Protein AF-A0A8J3ZF86-F1 (afdb_monomer_lite)

Foldseek 3Di:
DDADPVRWDWDFDADPVRHTAKIFTRDDPNDGPKMWGFDADPVRDTQWIAIPVPGIDGPDDD

Organism: NCBI:txid175570

Sequence (62 aa):
MRTSARGKVTTFQFDDLDRLTLVRYGVTGSTAESQVAYGYDAGNRIRTVTDSTAGTVTPATN

Radius of gyration: 13.22 Å; chains: 1; bounding box: 25×23×39 Å

Structure (mmCIF, N/CA/C/O backbone):
data_AF-A0A8J3ZF86-F1
#
_entry.id   AF-A0A8J3ZF86-F1
#
loop_
_atom_site.group_PDB
_atom_site.id
_atom_site.type_symbol
_atom_site.label_atom_id
_atom_site.label_alt_id
_atom_site.label_comp_id
_atom_site.label_asym_id
_atom_site.label_entity_id
_atom_site.label_seq_id
_atom_site.pdbx_PDB_ins_code
_atom_site.Cartn_x
_atom_site.Cartn_y
_atom_site.Cartn_z
_atom_site.occupancy
_atom_site.B_iso_or_equiv
_atom_site.auth_seq_id
_atom_site.auth_comp_id
_atom_site.auth_asym_id
_atom_site.auth_atom_id
_atom_site.pdbx_PDB_model_num
ATOM 1 N N . MET A 1 1 ? -5.886 -4.064 -11.421 1.00 59.03 1 MET A N 1
ATOM 2 C CA . MET A 1 1 ? -4.476 -3.848 -11.822 1.00 59.03 1 MET A CA 1
ATOM 3 C C . MET A 1 1 ? -4.440 -2.709 -12.828 1.00 59.03 1 MET A C 1
ATOM 5 O O . MET A 1 1 ? -5.183 -2.780 -13.799 1.00 59.03 1 MET A O 1
ATOM 9 N N . ARG A 1 2 ? -3.651 -1.652 -12.597 1.00 65.56 2 ARG A N 1
ATOM 10 C CA . ARG A 1 2 ? -3.462 -0.570 -13.583 1.00 65.56 2 ARG A CA 1
ATOM 11 C C . ARG A 1 2 ? -2.000 -0.549 -14.010 1.00 65.56 2 ARG A C 1
ATOM 13 O O . ARG A 1 2 ? -1.127 -0.378 -13.166 1.00 65.56 2 ARG A O 1
ATOM 20 N N . THR A 1 3 ? -1.749 -0.731 -15.300 1.00 61.44 3 THR A N 1
ATOM 21 C CA . THR A 1 3 ? -0.403 -0.726 -15.886 1.00 61.44 3 THR A CA 1
ATOM 22 C C . THR A 1 3 ? -0.162 0.622 -16.557 1.00 61.44 3 THR A C 1
ATOM 24 O O . THR A 1 3 ? -0.993 1.080 -17.339 1.00 61.44 3 THR A O 1
ATOM 27 N N . SER A 1 4 ? 0.950 1.285 -16.241 1.00 63.38 4 SER A N 1
ATOM 28 C CA . SER A 1 4 ? 1.403 2.472 -16.974 1.00 63.38 4 SER A CA 1
ATOM 29 C C . SER A 1 4 ? 2.204 2.062 -18.214 1.00 63.38 4 SER A C 1
ATOM 31 O O . SER A 1 4 ? 2.775 0.972 -18.259 1.00 63.38 4 SER A O 1
ATOM 33 N N . ALA A 1 5 ? 2.322 2.960 -19.196 1.00 61.69 5 ALA A N 1
ATOM 34 C CA . ALA A 1 5 ? 3.050 2.721 -20.449 1.00 61.69 5 ALA A CA 1
ATOM 35 C C . ALA A 1 5 ? 4.540 2.335 -20.275 1.00 61.69 5 ALA A C 1
ATOM 37 O O . ALA A 1 5 ? 5.174 1.907 -21.231 1.00 61.69 5 ALA A O 1
ATOM 38 N N . ARG A 1 6 ? 5.102 2.451 -19.062 1.00 69.94 6 ARG A N 1
ATOM 39 C CA . ARG A 1 6 ? 6.482 2.058 -18.721 1.00 69.94 6 ARG A CA 1
ATOM 40 C C . ARG A 1 6 ? 6.599 0.654 -18.106 1.00 69.94 6 ARG A C 1
ATOM 42 O O . ARG A 1 6 ? 7.618 0.345 -17.501 1.00 69.94 6 ARG A O 1
ATOM 49 N N . GLY A 1 7 ? 5.552 -0.173 -18.172 1.00 74.00 7 GLY A N 1
ATOM 50 C CA . GLY A 1 7 ? 5.540 -1.514 -17.562 1.00 74.00 7 GLY A CA 1
ATOM 51 C C . GLY A 1 7 ? 5.454 -1.509 -16.030 1.00 74.00 7 GLY A C 1
ATOM 52 O O . GLY A 1 7 ? 5.514 -2.560 -15.402 1.00 74.00 7 GLY A O 1
ATOM 53 N N . LYS A 1 8 ? 5.284 -0.328 -15.426 1.00 83.56 8 LYS A N 1
ATOM 54 C CA . LYS A 1 8 ? 5.070 -0.153 -13.988 1.00 83.56 8 LYS A CA 1
ATOM 55 C C . LYS A 1 8 ? 3.605 -0.360 -13.657 1.00 83.56 8 LYS A C 1
ATOM 57 O O . LYS A 1 8 ? 2.743 0.233 -14.314 1.00 83.56 8 LYS A O 1
ATOM 62 N N . VAL A 1 9 ? 3.339 -1.157 -12.631 1.00 89.00 9 VAL A N 1
ATOM 63 C CA . VAL A 1 9 ? 1.985 -1.548 -12.237 1.00 89.00 9 VAL A CA 1
ATOM 64 C C . VAL A 1 9 ? 1.648 -1.009 -10.851 1.00 89.00 9 VAL A C 1
ATOM 66 O O . VAL A 1 9 ? 2.486 -1.013 -9.952 1.00 89.00 9 VAL A O 1
ATOM 69 N N . THR A 1 10 ? 0.400 -0.585 -10.664 1.00 92.19 10 THR A N 1
ATOM 70 C CA . THR A 1 10 ? -0.177 -0.401 -9.329 1.00 92.19 10 THR A CA 1
ATOM 71 C C . THR A 1 10 ? -1.019 -1.619 -8.965 1.00 92.19 10 THR A C 1
ATOM 73 O O . THR A 1 10 ? -1.915 -2.021 -9.723 1.00 92.19 10 THR A O 1
ATOM 76 N N . THR A 1 11 ? -0.727 -2.204 -7.805 1.00 93.62 11 THR A N 1
ATOM 77 C CA . THR A 1 11 ? -1.454 -3.358 -7.257 1.00 93.62 11 THR A CA 1
ATOM 78 C C . THR A 1 11 ? -2.156 -2.979 -5.959 1.00 93.62 11 THR A C 1
ATOM 80 O O . THR A 1 11 ? -1.668 -2.127 -5.219 1.00 93.62 11 THR A O 1
ATOM 83 N N . PHE A 1 12 ? -3.304 -3.608 -5.725 1.00 94.69 12 PHE A N 1
ATOM 84 C CA . PHE A 1 12 ? -4.177 -3.378 -4.580 1.00 94.69 12 PHE A CA 1
ATOM 85 C C . PHE A 1 12 ? -4.451 -4.729 -3.922 1.00 94.69 12 PHE A C 1
ATOM 87 O O . PHE A 1 12 ? -4.660 -5.711 -4.638 1.00 94.69 12 PHE A O 1
ATOM 94 N N . GLN A 1 13 ? -4.431 -4.775 -2.596 1.00 95.81 13 GLN A N 1
ATOM 95 C CA . GLN A 1 13 ? -4.818 -5.945 -1.811 1.00 95.81 13 GLN A CA 1
ATOM 96 C C . GLN A 1 13 ? -5.923 -5.559 -0.841 1.00 95.81 13 GLN A C 1
ATOM 98 O O . GLN A 1 13 ? -5.913 -4.454 -0.296 1.00 95.81 13 GLN A O 1
ATOM 103 N N . PHE A 1 14 ? -6.856 -6.482 -0.650 1.00 95.75 14 PHE A N 1
ATOM 104 C CA . PHE A 1 14 ? -8.019 -6.307 0.203 1.00 95.75 14 PHE A CA 1
ATOM 105 C C . PHE A 1 14 ? -8.045 -7.410 1.263 1.00 95.75 14 PHE A C 1
ATOM 107 O O . PHE A 1 14 ? -7.473 -8.479 1.041 1.00 95.75 14 PHE A O 1
ATOM 114 N N . ASP A 1 15 ? -8.642 -7.132 2.419 1.00 94.31 15 ASP A N 1
ATOM 115 C CA . ASP A 1 15 ? -8.979 -8.169 3.399 1.00 94.31 15 ASP A CA 1
ATOM 116 C C . ASP A 1 15 ? -10.310 -8.863 3.061 1.00 94.31 15 ASP A C 1
ATOM 118 O O . ASP A 1 15 ? -10.982 -8.506 2.094 1.00 94.31 15 ASP A O 1
ATOM 122 N N . ASP A 1 16 ? -10.704 -9.843 3.878 1.00 94.44 16 ASP A N 1
ATOM 123 C CA . ASP A 1 16 ? -11.945 -10.619 3.706 1.00 94.44 16 ASP A CA 1
ATOM 124 C C . ASP A 1 16 ? -13.230 -9.773 3.825 1.00 94.44 16 ASP A C 1
ATOM 126 O O . ASP A 1 16 ? -14.324 -10.260 3.548 1.00 94.44 16 ASP A O 1
ATOM 130 N N . LEU A 1 17 ? -13.112 -8.512 4.259 1.00 95.00 17 LEU A N 1
ATOM 131 C CA . LEU A 1 17 ? -14.205 -7.543 4.366 1.00 95.00 17 LEU A CA 1
ATOM 132 C C . LEU A 1 17 ? -14.202 -6.542 3.194 1.00 95.00 17 LEU A C 1
ATOM 134 O O . LEU A 1 17 ? -14.837 -5.491 3.291 1.00 95.00 17 LEU A O 1
ATOM 138 N N . ASP A 1 18 ? -13.468 -6.839 2.116 1.00 94.88 18 ASP A N 1
ATOM 139 C CA . ASP A 1 18 ? -13.283 -5.990 0.933 1.00 94.88 18 ASP A CA 1
ATOM 140 C C . ASP A 1 18 ? -12.662 -4.612 1.236 1.00 94.88 18 ASP A C 1
ATOM 142 O O . ASP A 1 18 ? -12.857 -3.631 0.508 1.00 94.88 18 ASP A O 1
ATOM 146 N N . ARG A 1 19 ? -11.866 -4.504 2.306 1.00 95.25 19 ARG A N 1
ATOM 147 C CA . ARG A 1 19 ? -11.202 -3.249 2.688 1.00 95.25 19 ARG A CA 1
ATOM 148 C C . ARG A 1 19 ? -9.779 -3.214 2.173 1.00 95.25 19 ARG A C 1
ATOM 150 O O . ARG A 1 19 ? -9.048 -4.191 2.282 1.00 95.25 19 ARG A O 1
ATOM 157 N N . LEU A 1 20 ? -9.360 -2.070 1.637 1.00 95.69 20 LEU A N 1
ATOM 158 C CA . LEU A 1 20 ? -8.036 -1.893 1.040 1.00 95.69 20 LEU A CA 1
ATOM 159 C C . LEU A 1 20 ? -6.932 -1.926 2.104 1.00 95.69 20 LEU A C 1
ATOM 161 O O . LEU A 1 20 ? -6.747 -0.953 2.821 1.00 95.69 20 LEU A O 1
ATOM 165 N N . THR A 1 21 ? -6.141 -2.992 2.164 1.00 96.75 21 THR A N 1
ATOM 166 C CA . THR A 1 21 ? -5.070 -3.156 3.163 1.00 96.75 21 THR A CA 1
ATOM 167 C C . THR A 1 21 ? -3.689 -2.777 2.645 1.00 96.75 21 THR A C 1
ATOM 169 O O . THR A 1 21 ? -2.836 -2.370 3.433 1.00 96.75 21 THR A O 1
ATOM 172 N N . LEU A 1 22 ? -3.450 -2.867 1.332 1.00 96.38 22 LEU A N 1
ATOM 173 C CA . LEU A 1 22 ? -2.158 -2.523 0.736 1.00 96.38 22 LEU A CA 1
ATOM 174 C C . LEU A 1 22 ? -2.309 -1.953 -0.673 1.00 96.38 22 LEU A C 1
ATOM 176 O O . LEU A 1 22 ? -2.971 -2.535 -1.533 1.00 96.38 22 LEU A O 1
ATOM 180 N N . VAL A 1 23 ? -1.595 -0.861 -0.934 1.00 96.31 23 VAL A N 1
ATOM 181 C CA . VAL A 1 23 ? -1.335 -0.346 -2.280 1.00 96.31 23 VAL A CA 1
ATOM 182 C C . VAL A 1 23 ? 0.158 -0.417 -2.543 1.00 96.31 23 VAL A C 1
ATOM 184 O O . VAL A 1 23 ? 0.947 0.067 -1.739 1.00 96.31 23 VAL A O 1
ATOM 187 N N . ARG A 1 24 ? 0.559 -0.988 -3.681 1.00 95.19 24 ARG A N 1
ATOM 188 C CA . ARG A 1 24 ? 1.961 -0.996 -4.128 1.00 95.19 24 ARG A CA 1
ATOM 189 C C . ARG A 1 24 ? 2.074 -0.262 -5.452 1.00 95.19 24 ARG A C 1
ATOM 191 O O . ARG A 1 24 ? 1.352 -0.596 -6.396 1.00 95.19 24 ARG A O 1
ATOM 198 N N . TYR A 1 25 ? 2.990 0.694 -5.526 1.00 93.38 25 TYR A N 1
ATOM 199 C CA . TYR A 1 25 ? 3.260 1.514 -6.701 1.00 93.38 25 TYR A CA 1
ATOM 200 C C . TYR A 1 25 ? 4.557 1.084 -7.384 1.00 93.38 25 TYR A C 1
ATOM 202 O O . TYR A 1 25 ? 5.475 0.551 -6.756 1.00 93.38 25 TYR A O 1
ATOM 210 N N . GLY A 1 26 ? 4.636 1.311 -8.695 1.00 92.62 26 GLY A N 1
ATOM 211 C CA . GLY A 1 26 ? 5.859 1.041 -9.451 1.00 92.62 26 GLY A CA 1
ATOM 212 C C . GLY A 1 26 ? 6.206 -0.446 -9.568 1.00 92.62 26 GLY A C 1
ATOM 213 O O . GLY A 1 26 ? 7.363 -0.788 -9.811 1.00 92.62 26 GLY A O 1
ATOM 214 N N . VAL A 1 27 ? 5.231 -1.344 -9.387 1.00 92.31 27 VAL A N 1
ATOM 215 C CA . VAL A 1 27 ? 5.486 -2.784 -9.322 1.00 92.31 27 VAL A CA 1
ATOM 216 C C . VAL A 1 27 ? 6.089 -3.270 -10.636 1.00 92.31 27 VAL A C 1
ATOM 218 O O . VAL A 1 27 ? 5.536 -3.024 -11.709 1.00 92.31 27 VAL A O 1
ATOM 221 N N . THR A 1 28 ? 7.237 -3.939 -10.532 1.00 89.94 28 THR A N 1
ATOM 222 C CA . THR A 1 28 ? 7.961 -4.592 -11.628 1.00 89.94 28 THR A CA 1
ATOM 223 C C . THR A 1 28 ? 8.364 -5.986 -11.152 1.00 89.94 28 THR A C 1
ATOM 225 O O . THR A 1 28 ? 9.202 -6.121 -10.260 1.00 89.94 28 THR A O 1
ATOM 228 N N . GLY A 1 29 ? 7.731 -7.030 -11.693 1.00 85.44 29 GLY A N 1
ATOM 229 C CA . GLY A 1 29 ? 7.845 -8.379 -11.131 1.00 85.44 29 GLY A CA 1
ATOM 230 C C . GLY A 1 29 ? 7.335 -8.414 -9.685 1.00 85.44 29 GLY A C 1
ATOM 231 O O . GLY A 1 29 ? 6.199 -8.026 -9.421 1.00 85.44 29 GLY A O 1
ATOM 232 N N . SER A 1 30 ? 8.190 -8.836 -8.751 1.00 83.75 30 SER A N 1
ATOM 233 C CA . SER A 1 30 ? 7.862 -8.917 -7.318 1.00 83.75 30 SER A CA 1
ATOM 234 C C . SER A 1 30 ? 8.228 -7.664 -6.516 1.00 83.75 30 SER A C 1
ATOM 236 O O . SER A 1 30 ? 7.882 -7.584 -5.335 1.00 83.75 30 SER A O 1
ATOM 238 N N . THR A 1 31 ? 8.896 -6.681 -7.124 1.00 88.75 31 THR A N 1
ATOM 239 C CA . THR A 1 31 ? 9.419 -5.487 -6.439 1.00 88.75 31 THR A CA 1
ATOM 240 C C . THR A 1 31 ? 8.496 -4.295 -6.650 1.00 88.75 31 THR A C 1
ATOM 242 O O . THR A 1 31 ? 8.028 -4.074 -7.763 1.00 88.75 31 THR A O 1
ATOM 245 N N . ALA A 1 32 ? 8.250 -3.521 -5.593 1.00 93.06 32 ALA A N 1
ATOM 246 C CA . ALA A 1 32 ? 7.528 -2.250 -5.646 1.00 93.06 32 ALA A CA 1
ATOM 247 C C . ALA A 1 32 ? 8.486 -1.093 -5.343 1.00 93.06 32 ALA A C 1
ATOM 249 O O . ALA A 1 32 ? 9.421 -1.270 -4.567 1.00 93.06 32 ALA A O 1
ATOM 250 N N . GLU A 1 33 ? 8.249 0.071 -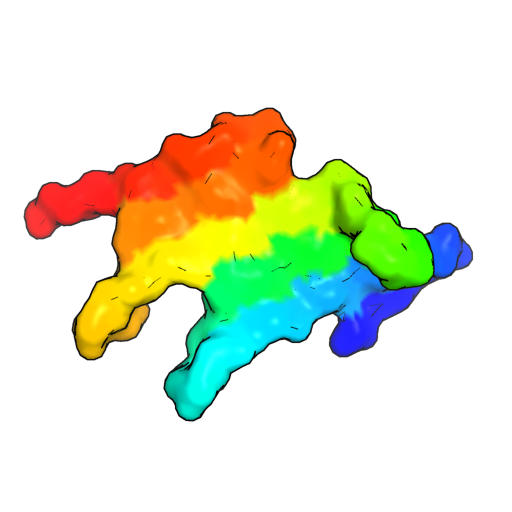5.943 1.00 93.50 33 GLU A N 1
ATOM 251 C CA . GLU A 1 33 ? 9.030 1.289 -5.674 1.00 93.50 33 GLU A CA 1
ATOM 252 C C . GLU A 1 33 ? 8.601 1.937 -4.359 1.00 93.50 33 GLU A C 1
ATOM 254 O O . GLU A 1 33 ? 9.427 2.427 -3.594 1.00 93.50 33 GLU A O 1
ATOM 259 N N . SER A 1 34 ? 7.300 1.900 -4.082 1.00 94.19 34 SER A N 1
ATOM 260 C CA . SER A 1 34 ? 6.729 2.329 -2.814 1.00 94.19 34 SER A CA 1
ATOM 261 C C . SER A 1 34 ? 5.445 1.568 -2.512 1.00 94.19 34 SER A C 1
ATOM 263 O O . SER A 1 34 ? 4.837 0.943 -3.390 1.00 94.19 34 SER A O 1
ATOM 265 N N . GLN A 1 35 ? 5.032 1.602 -1.251 1.00 95.56 35 GLN A N 1
ATOM 266 C CA . GLN A 1 35 ? 3.787 1.000 -0.808 1.00 95.56 35 GLN A CA 1
ATOM 267 C C . GLN A 1 35 ? 3.157 1.776 0.344 1.00 95.56 35 GLN A C 1
ATOM 269 O O . GLN A 1 35 ? 3.857 2.389 1.148 1.00 95.56 35 GLN A O 1
ATOM 274 N N . VAL A 1 36 ? 1.833 1.690 0.426 1.00 96.25 36 VAL A N 1
ATOM 275 C CA . VAL A 1 36 ? 1.029 2.229 1.521 1.00 96.25 36 VAL A CA 1
ATOM 276 C C . VAL A 1 36 ? 0.188 1.099 2.093 1.00 96.25 36 VAL A C 1
ATOM 278 O O . VAL A 1 36 ? -0.600 0.496 1.365 1.00 96.25 36 VAL A O 1
ATOM 281 N N . ALA A 1 37 ? 0.373 0.805 3.377 1.00 96.06 37 ALA A N 1
ATOM 282 C CA . ALA A 1 37 ? -0.400 -0.186 4.114 1.00 96.06 37 ALA A CA 1
ATOM 283 C C . ALA A 1 37 ? -1.415 0.498 5.036 1.00 96.06 37 ALA A C 1
ATOM 285 O O . ALA A 1 37 ? -1.091 1.488 5.693 1.00 96.06 37 ALA A O 1
ATOM 286 N N . TYR A 1 38 ? -2.620 -0.058 5.109 1.00 95.12 38 TYR A N 1
ATOM 287 C CA . TYR A 1 38 ? -3.709 0.435 5.944 1.00 95.12 38 TYR A CA 1
ATOM 288 C C . TYR A 1 38 ? -4.079 -0.616 6.986 1.00 95.12 38 TYR A C 1
ATOM 290 O O . TYR A 1 38 ? -4.355 -1.769 6.653 1.00 95.12 38 TYR A O 1
ATOM 298 N N . GLY A 1 39 ? -4.102 -0.213 8.253 1.00 94.06 39 GLY A N 1
ATOM 299 C CA . GLY A 1 39 ? -4.659 -1.010 9.340 1.00 94.06 39 GLY A CA 1
ATOM 300 C C . GLY A 1 39 ? -6.011 -0.456 9.753 1.00 94.06 39 GLY A C 1
ATOM 301 O O . GLY A 1 39 ? -6.150 0.751 9.958 1.00 94.06 39 GLY A O 1
ATOM 302 N N . TYR A 1 40 ? -6.995 -1.337 9.904 1.00 93.00 40 TYR A N 1
ATOM 303 C CA . TYR A 1 40 ? -8.350 -0.984 10.315 1.00 93.00 40 TYR A CA 1
ATOM 304 C C . TYR A 1 40 ? -8.662 -1.521 11.709 1.00 93.00 40 TYR A C 1
ATOM 306 O O . TYR A 1 40 ? -8.159 -2.570 12.110 1.00 93.00 40 TYR A O 1
ATOM 314 N N . ASP A 1 41 ? -9.520 -0.818 12.442 1.00 90.19 41 ASP A N 1
ATOM 315 C CA . ASP A 1 41 ? -10.143 -1.352 13.649 1.00 90.19 41 ASP A CA 1
ATOM 316 C C . ASP A 1 41 ? -11.387 -2.213 13.328 1.00 90.19 41 ASP A C 1
ATOM 318 O O . ASP A 1 41 ? -11.801 -2.372 12.171 1.00 90.19 41 ASP A O 1
ATOM 322 N N . ALA A 1 42 ? -11.995 -2.783 14.375 1.00 90.06 42 ALA A N 1
ATOM 323 C CA . ALA A 1 42 ? -13.221 -3.577 14.265 1.00 90.06 42 ALA A CA 1
ATOM 324 C C . ALA A 1 42 ? -14.442 -2.755 13.803 1.00 90.06 42 ALA A C 1
ATOM 326 O O . ALA A 1 42 ? -15.425 -3.323 13.343 1.00 90.06 42 ALA A O 1
ATOM 327 N N . GLY A 1 43 ? -14.379 -1.424 13.908 1.00 91.38 43 GLY A N 1
ATOM 328 C CA . GLY A 1 43 ? -15.418 -0.495 13.465 1.00 91.38 43 GLY A CA 1
ATOM 329 C C . GLY A 1 43 ? -15.227 0.006 12.033 1.00 91.38 43 GLY A C 1
ATOM 330 O O . GLY A 1 43 ? -15.862 0.987 11.658 1.00 91.38 43 GLY A O 1
ATOM 331 N N . ASN A 1 44 ? -14.353 -0.627 11.242 1.00 89.69 44 ASN A N 1
ATOM 332 C CA . ASN A 1 44 ? -14.037 -0.227 9.869 1.00 89.69 44 ASN A CA 1
ATOM 333 C C . ASN A 1 44 ? -13.394 1.170 9.738 1.00 89.69 44 ASN A C 1
ATOM 335 O O . ASN A 1 44 ? -13.499 1.831 8.705 1.00 89.69 44 ASN A O 1
ATOM 339 N N . ARG A 1 45 ? -12.704 1.640 10.780 1.00 91.06 45 ARG A N 1
ATOM 340 C CA . ARG A 1 45 ? -11.977 2.915 10.752 1.00 91.06 45 ARG A CA 1
ATOM 341 C C . ARG A 1 45 ? -10.491 2.663 10.569 1.00 91.06 45 ARG A C 1
ATOM 343 O O . ARG A 1 45 ? -9.940 1.731 11.152 1.00 91.06 45 ARG A O 1
ATOM 350 N N . ILE A 1 46 ? -9.834 3.515 9.786 1.00 91.50 4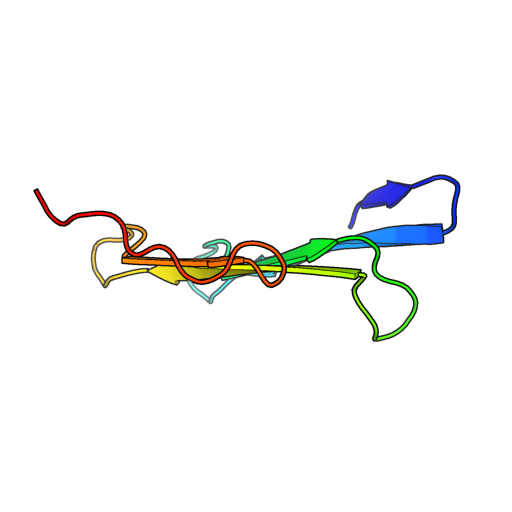6 ILE A N 1
ATOM 351 C CA . ILE A 1 46 ? -8.380 3.468 9.615 1.00 91.50 46 ILE A CA 1
ATOM 352 C C . ILE A 1 46 ? -7.723 3.837 10.950 1.00 91.50 46 ILE A C 1
ATOM 354 O O . ILE A 1 46 ? -7.950 4.918 11.489 1.00 91.50 46 ILE A O 1
ATOM 358 N N . ARG A 1 47 ? -6.897 2.931 11.467 1.00 92.31 47 ARG A N 1
ATOM 359 C CA . ARG A 1 47 ? -6.117 3.080 12.701 1.00 92.31 47 ARG A CA 1
ATOM 360 C C . ARG A 1 47 ? -4.636 3.318 12.422 1.00 92.31 47 ARG A C 1
ATOM 362 O O . ARG A 1 47 ? -3.960 3.960 13.222 1.00 92.31 47 ARG A O 1
ATOM 369 N N . THR A 1 48 ? -4.127 2.811 11.305 1.00 92.38 48 THR A N 1
ATOM 370 C CA . THR A 1 48 ? -2.734 3.004 10.896 1.00 92.38 48 THR A CA 1
ATOM 371 C C . THR A 1 48 ? -2.650 3.211 9.392 1.00 92.38 48 THR A C 1
ATOM 373 O O . THR A 1 48 ? -3.354 2.559 8.622 1.00 92.38 48 THR A O 1
ATOM 376 N N . VAL A 1 49 ? -1.764 4.109 8.977 1.00 94.00 49 VAL A N 1
ATOM 377 C CA . VAL A 1 49 ? -1.329 4.268 7.590 1.00 94.00 49 VAL A CA 1
ATOM 378 C C . VAL A 1 49 ? 0.190 4.214 7.593 1.00 94.00 49 VAL A C 1
ATOM 380 O O . VAL A 1 49 ? 0.832 5.059 8.207 1.00 94.00 49 VAL A O 1
ATOM 383 N N . THR A 1 50 ? 0.778 3.223 6.936 1.00 95.00 50 THR A N 1
ATOM 384 C CA . THR A 1 50 ? 2.234 3.084 6.828 1.00 95.00 50 THR A CA 1
ATOM 385 C C . THR A 1 50 ? 2.648 3.286 5.386 1.00 95.00 50 THR A C 1
ATOM 387 O O . THR A 1 50 ? 2.387 2.433 4.542 1.00 95.00 50 THR A O 1
ATOM 390 N N . ASP A 1 51 ? 3.308 4.406 5.112 1.00 93.56 51 ASP A N 1
ATOM 391 C CA . ASP A 1 51 ? 3.895 4.719 3.816 1.00 93.56 51 ASP A CA 1
ATOM 392 C C . ASP A 1 51 ? 5.389 4.368 3.839 1.00 93.56 51 ASP A C 1
ATOM 394 O O . ASP A 1 51 ? 6.127 4.773 4.739 1.00 93.56 51 ASP A O 1
ATOM 398 N N . SER A 1 52 ? 5.858 3.598 2.858 1.00 92.06 52 SER A N 1
ATOM 399 C CA . SER A 1 52 ? 7.260 3.164 2.803 1.00 92.06 52 SER A CA 1
ATOM 400 C C . SER A 1 52 ? 8.257 4.303 2.564 1.00 92.06 52 SER A C 1
ATOM 402 O O . SER A 1 52 ? 9.450 4.113 2.774 1.00 92.06 52 SER A O 1
ATOM 404 N N . THR A 1 53 ? 7.791 5.453 2.080 1.00 91.31 53 THR A N 1
ATOM 405 C CA . THR A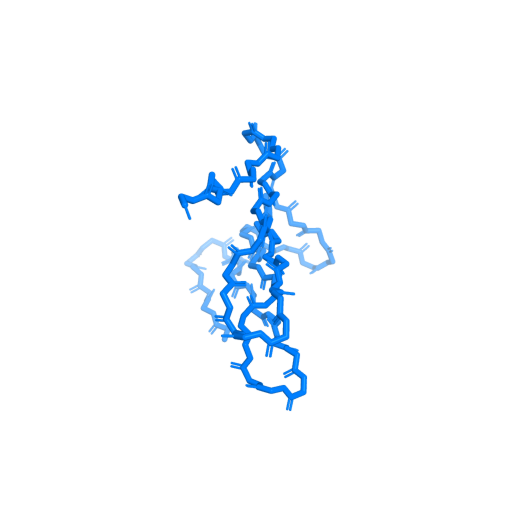 1 53 ? 8.600 6.644 1.787 1.00 91.31 53 THR A CA 1
ATOM 406 C C . THR A 1 53 ? 8.457 7.730 2.852 1.00 91.31 53 THR A C 1
ATOM 408 O O . THR A 1 53 ? 9.441 8.398 3.158 1.00 91.31 53 THR A O 1
ATOM 411 N N . ALA A 1 54 ? 7.266 7.887 3.439 1.00 86.94 54 ALA A N 1
ATOM 412 C CA . ALA A 1 54 ? 6.967 8.942 4.411 1.00 86.94 54 ALA A CA 1
ATOM 413 C C . ALA A 1 54 ? 6.902 8.461 5.876 1.00 86.94 54 ALA A C 1
ATOM 415 O O . ALA A 1 54 ? 6.901 9.286 6.788 1.00 86.94 54 ALA A O 1
ATOM 416 N N . GLY A 1 55 ? 6.873 7.148 6.124 1.00 85.31 55 GLY A N 1
ATOM 417 C CA . GLY A 1 55 ? 6.778 6.565 7.464 1.00 85.31 55 GLY A CA 1
ATOM 418 C C . GLY A 1 55 ? 5.345 6.234 7.901 1.00 85.31 55 GLY A C 1
ATOM 419 O O . GLY A 1 55 ? 4.413 6.193 7.100 1.00 85.31 55 GLY A O 1
ATOM 420 N N . THR A 1 56 ? 5.164 5.932 9.192 1.00 88.38 56 THR A N 1
ATOM 421 C CA . THR A 1 56 ? 3.857 5.537 9.750 1.00 88.38 56 THR A CA 1
ATOM 422 C C . THR A 1 56 ? 3.131 6.723 10.366 1.00 88.38 56 THR A C 1
ATOM 424 O O . THR A 1 56 ? 3.677 7.421 11.216 1.00 88.38 56 THR A O 1
ATOM 427 N N . VAL A 1 57 ? 1.869 6.895 9.985 1.00 87.75 57 VAL A N 1
ATOM 428 C CA . VAL A 1 57 ? 0.926 7.856 10.547 1.00 87.75 57 VAL A CA 1
ATOM 429 C C . VAL A 1 57 ? -0.212 7.086 11.212 1.00 87.75 57 VAL A C 1
ATOM 431 O O . VAL A 1 57 ? -0.893 6.274 10.586 1.00 87.75 57 VAL A O 1
ATOM 434 N N . THR A 1 58 ? -0.443 7.346 12.493 1.00 82.31 58 THR A N 1
ATOM 435 C CA . THR A 1 58 ? -1.645 6.897 13.203 1.00 82.31 58 THR A CA 1
ATOM 436 C C . THR A 1 58 ? -2.646 8.047 13.227 1.00 82.31 58 THR A C 1
ATOM 438 O O . THR A 1 58 ? -2.324 9.086 13.810 1.00 82.31 58 THR A O 1
ATOM 441 N N . PRO A 1 59 ? -3.837 7.912 12.615 1.00 72.75 59 PRO A N 1
ATOM 442 C CA . PRO A 1 59 ? -4.885 8.913 12.749 1.00 72.75 59 PRO A CA 1
ATOM 443 C C . PRO A 1 59 ? -5.193 9.137 14.232 1.00 72.75 59 PRO A C 1
ATOM 445 O O . PRO A 1 59 ? -5.373 8.176 14.985 1.00 72.75 59 PRO A O 1
ATOM 448 N N . ALA A 1 60 ? -5.214 10.399 14.662 1.00 58.44 60 ALA A N 1
ATOM 449 C CA . ALA A 1 60 ? -5.558 10.746 16.033 1.00 58.44 60 ALA A CA 1
ATOM 450 C C . ALA A 1 60 ? -6.972 10.233 16.345 1.00 58.44 60 ALA A C 1
ATOM 452 O O . ALA A 1 60 ? -7.912 10.473 15.587 1.00 58.44 60 ALA A O 1
ATOM 453 N N . THR A 1 61 ? -7.118 9.498 17.448 1.00 56.59 61 THR A N 1
ATOM 454 C CA . THR A 1 61 ? -8.442 9.167 17.982 1.00 56.59 61 THR A CA 1
ATOM 455 C C . THR A 1 61 ? -8.949 10.432 18.668 1.00 56.59 61 THR A C 1
ATOM 457 O O . THR A 1 61 ? -8.383 10.822 19.685 1.00 56.59 61 THR A O 1
ATOM 460 N N . ASN A 1 62 ? -9.912 11.118 18.051 1.00 52.88 62 ASN A N 1
ATOM 461 C CA . ASN A 1 62 ? -10.631 12.226 18.686 1.00 52.88 62 ASN A CA 1
ATOM 462 C C . ASN A 1 62 ? -11.603 11.699 19.743 1.00 52.88 62 ASN A C 1
ATOM 464 O O . ASN A 1 62 ? -12.214 10.637 19.475 1.00 52.88 62 ASN A O 1
#

pLDDT: mean 87.04, std 11.84, ra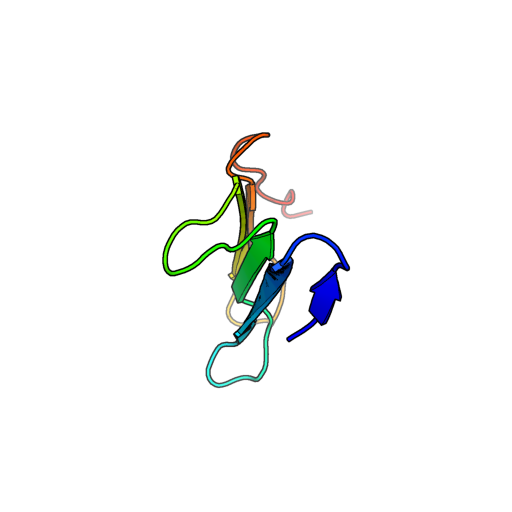nge [52.88, 96.75]

Secondary structure (DSSP, 8-state):
-EE-TTS-EEEEEE-TTS-EEEEEEEEBTTB-SEEEEEEE-TTS-EEEEEETTTEEEPPP--

=== Feature glossary ===
A reading guide for the features in this record.

Start from the sequence.

  · Sequence gives the chain of amino acids in standard one-letter code (A=alanine, C=cysteine, …, Y=tyrosine), read N→C. It is the only feature that is directly encoded by the gene; all structural features are derived from the folded form of this sequence.

Fold it, and you get atomic coordinates and the backbone conformation that goes with them.

  · Structure coordinates are given as an mmCIF _atom_site loop: one row per atom with element, residue name, chain id, sequence number, and x/y/z position in Å. Only the four main-chain atoms per residue are included here; side chains are omitted to keep the record compact.

  · Backbone dihedral angles. Every residue except chain termini has a φ (preceding-C → N → Cα → C) and a ψ (N → Cα → C → next-N). They are reported in degrees following the IUPAC sign convention. Secondary structure is essentially a statement about which (φ, ψ) basin each residue occupies.

  · Eight-state secondary structure (DSSP): H is the canonical α-helix, G the tighter 3₁₀-helix, I the wider π-helix; E/B are β-structure, T and S are turns and bends, and '-' is everything else. DSSP derives these from the pattern of main-chain N–H···O=C hydrogen bonds, not from the sequence.

  · SS3 is a coarse helix/strand/coil call (letters a/b/c) made by the P-SEA algorithm from inter-Cα distances and dihedrals. It is less detailed than DSSP but needs only Cα positions.

Summarize the fold with a handful of shape descriptors and a per-residue structural alphabet.

  · Radius of gyration (Rg) is the root-mean-square distance of Cα atoms from their centroid — a single number for overall size and compactness. A globular domain of N residues has Rg ≈ 2.2·N^0.38 Å; an extended or disordered chain has a much larger Rg. The Cα contact count is the number of residue pairs whose Cα atoms are within 8 Å and are more than four positions apart in sequence — a standard proxy for tertiary packing density. The bounding box is the smallest axis-aligned box enclosing all Cα atoms.

  · 3Di is Fol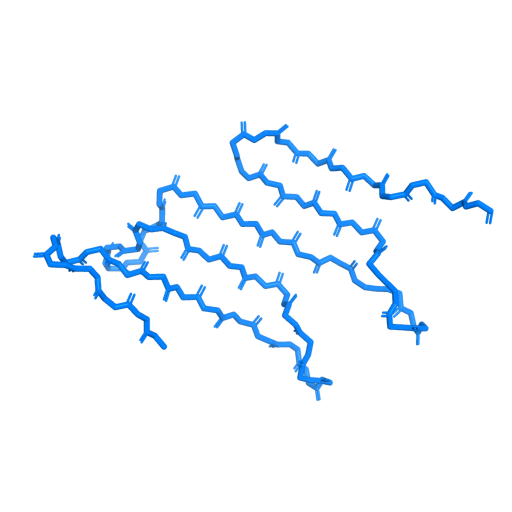dseek's structural alphabet. Each residue is assigned one of twenty discrete states based on how its Cα sits relative to its spatial (not sequential) neighbors. Aligning 3Di strings finds structural homologs roughly as well as full 3D superposition, but orders of magnitude faster.

 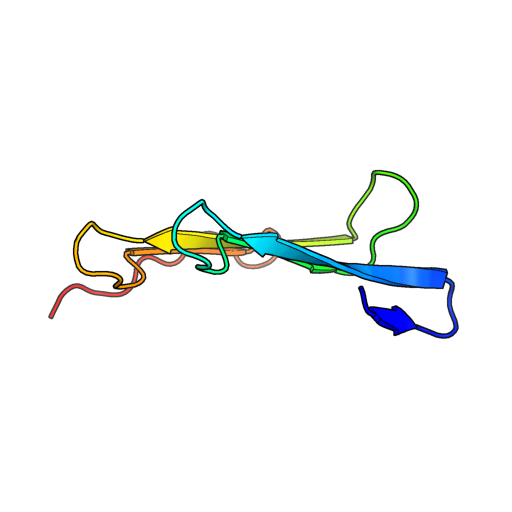 · Solvent-accessible surface area (SASA) is the area in Å² traced out by the centre of a 1.4 Å probe sphere (a water molecule) rolled over the protein's van der Waals surface (Shrake–Rupley / Lee–Richards construction). Buried residues have near-zero SASA; fully exposed residues can exceed 200 Å². The total SASA scales roughly with the number of surface residues.

Ask how reliable the model is.

  · For AlphaFold models, the B-factor field carries pLDDT — the model's own estimate of local accuracy on a 0–100 scale. Regions with pLDDT<50 should be treated as essentially unmodeled; they often correspond to intrinsically disordered segments.

  · For experimental (PDB) structures, the B-factor (temperature factor) quantifies the positional spread of each atom in the crystal — a combination of thermal vibration and static disorder — in units of Å². High B-factors mark flexible loops or poorly resolved regions; low B-factors mark the rigid, well-ordered core.

  · Predicted Aligned Error (PAE) is an AlphaFold confidence matrix: entry (i, j) is the expected error in the position of residue j, in ångströms, when the prediction is superimposed on the true structure at residue i. Low PAE within a block of residues means that block is internally rigid and well-predicted; high PAE between two blocks means their relative placement is uncertain even if each block individually is confident.

Place it in context: what it resembles, what it is annotated as, and how it looks.

  · Structural nearest neighbors (via Foldseek easy-search vs the PDB). Reported per hit: target PDB id, E-value, and alignment TM-score. A TM-score above ~0.5 is the conventional threshold for 'same fold'.

  · Functional annotations link the protein to curated databases. InterPro entries identify conserved domains and families by matching the sequence against member-database signatures (Pfam, PROSITE, CDD, …). Gene Ontology (GO) terms describe molecular function, biological process, and cellular component in a controlled vocabulary. CATH places the structure in a hierarchical fold classification (Class/Architecture/Topology/Homologous-superfamily). The organism is the source species.

  · The contact map is a binary N×N matrix image: pixel (i, j) is dark where Cα_i and Cα_j are within 8 Å and |i−j|>4. Because the |i−j|>4 filter removes local helical contacts, off-diagonal stripes parallel to the main diagonal indicate parallel β-sheets; stripes perpendicular to it indicate antiparallel β-sheets. The Ramachandran plot scatters every residue's (φ, ψ) pair against the sterically allowed regions. The PAE heatmap renders the predicted-aligned-error matrix.

  · Six rendered views show the 3D structure from the faces of a cube — i.e. along ±x, ±y, ±z. Rendering representation is drawn randomly per protein from cartoon (secondary-structure ribbons), sticks (backbone bonds), or molecular surface; coloring is either N→C rainbow (blue at the N-terminus through red at the C-terminus) or one color per chain.